Protein 2AZ0 (pdb70)

Structure (mmCIF, N/CA/C/O backbone):
data_2AZ0
#
_entry.id   2AZ0
#
_cell.length_a   50.261
_cell.length_b   86.232
_cell.length_c   94.338
_cell.angle_alpha   90.00
_cell.angle_beta   90.00
_cell.angle_gamma   90.00
#
_symmetry.space_group_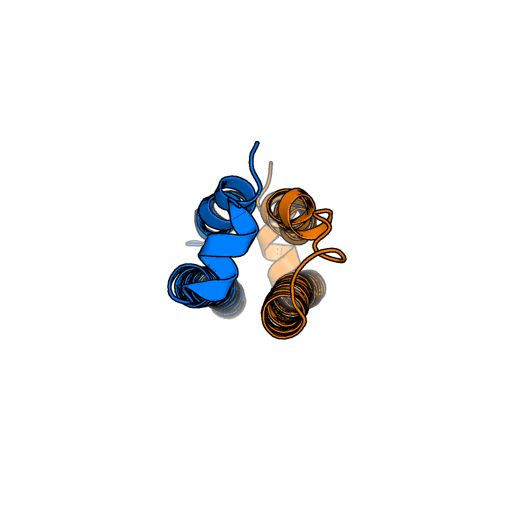name_H-M   'P 21 21 21'
#
loop_
_entity.id
_entity.type
_entity.pdbx_description
1 polymer "5'-R(*GP*CP*AP*(5BU)P*GP*GP*AP*CP*GP*CP*GP*(5BU)P*CP*CP*AP*(5BU)P*GP*C)-3'"
2 polymer 'B2 protein'
3 water water
#
loop_
_atom_site.group_PDB
_atom_site.id
_atom_site.type_symbol
_atom_site.label_atom_id
_atom_site.label_alt_id
_atom_site.label_comp_id
_atom_site.label_asym_id
_atom_site.label_entity_id
_atom_site.label_seq_id
_atom_site.pdbx_PDB_ins_code
_atom_site.Cartn_x
_atom_site.Cartn_y
_atom_site.Cartn_z
_atom_site.occupancy
_atom_site.B_iso_or_equiv
_atom_site.auth_seq_id
_atom_site.auth_comp_id
_atom_site.auth_asym_id
_atom_site.auth_atom_id
_atom_site.pdbx_PDB_model_num
ATOM 769 N N . PRO C 2 2 ? -3.190 35.276 11.490 1.00 51.61 2 PRO A N 1
ATOM 770 C CA 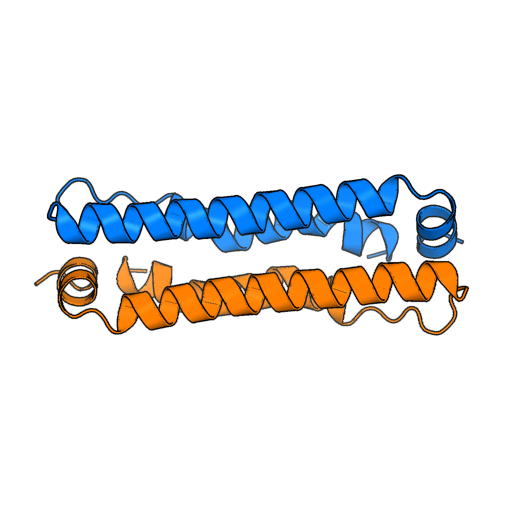. PRO C 2 2 ? -4.452 34.557 11.818 1.00 51.45 2 PRO A CA 1
ATOM 771 C C . PRO C 2 2 ? -4.239 33.407 12.808 1.00 50.66 2 PRO A C 1
ATOM 772 O O . PRO C 2 2 ? -3.206 32.729 12.774 1.00 52.15 2 PRO A O 1
ATOM 776 N N . SER C 2 3 ? -5.212 33.194 13.692 1.00 48.27 3 SER A N 1
ATOM 777 C CA . SER C 2 3 ? -5.113 32.128 14.682 1.00 46.14 3 SER A CA 1
ATOM 778 C C . SER C 2 3 ? -5.234 30.778 14.005 1.00 45.42 3 SER A C 1
ATOM 779 O O . SER C 2 3 ? -5.771 30.665 12.902 1.00 46.61 3 SER A O 1
ATOM 782 N N . LYS C 2 4 ? -4.747 29.747 14.678 1.00 43.54 4 LYS A N 1
ATOM 783 C CA . LYS C 2 4 ? -4.805 28.409 14.135 1.00 40.96 4 LYS A CA 1
ATOM 784 C C . LYS C 2 4 ? -6.239 27.960 13.890 1.00 39.88 4 LYS A C 1
ATOM 785 O O . LYS C 2 4 ? -6.519 27.335 12.873 1.00 41.91 4 LYS A O 1
ATOM 791 N N . LEU C 2 5 ? -7.155 28.283 14.798 1.00 37.79 5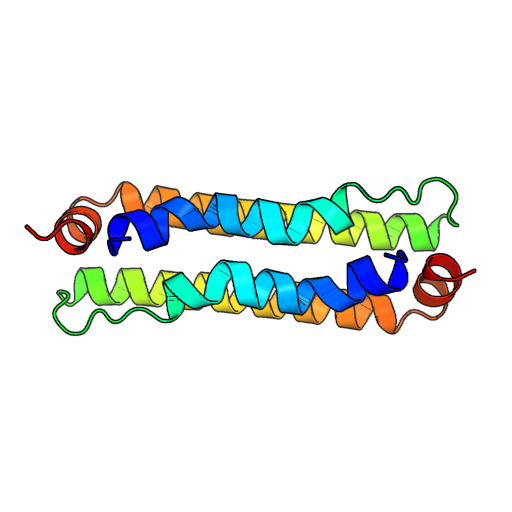 LEU A N 1
ATOM 792 C CA . LEU C 2 5 ? -8.545 27.875 14.619 1.00 35.45 5 LEU A CA 1
ATOM 793 C C . LEU C 2 5 ? -9.072 28.427 13.310 1.00 35.39 5 LEU A C 1
ATOM 794 O O . LEU C 2 5 ? -9.855 27.787 12.625 1.00 36.24 5 LEU A O 1
ATOM 799 N N . ALA C 2 6 ? -8.629 29.627 12.966 1.00 36.64 6 ALA A N 1
ATOM 800 C CA . ALA C 2 6 ? -9.050 30.285 11.737 1.00 36.69 6 ALA A CA 1
ATOM 801 C C . ALA C 2 6 ? -8.406 29.604 10.548 1.00 37.70 6 ALA A C 1
ATOM 802 O O . ALA C 2 6 ? -9.053 29.373 9.522 1.00 38.99 6 ALA A O 1
ATOM 804 N N . LEU C 2 7 ? -7.122 29.288 10.681 1.00 38.68 7 LEU A N 1
ATOM 805 C CA . LEU C 2 7 ? -6.401 28.620 9.602 1.00 40.07 7 LEU A CA 1
ATOM 806 C C . LEU C 2 7 ? -7.153 27.375 9.121 1.00 40.87 7 LEU A C 1
ATOM 807 O O . LEU C 2 7 ? -7.195 27.105 7.919 1.00 42.00 7 LEU A O 1
ATOM 812 N N . ILE C 2 8 ? -7.750 26.628 10.052 1.00 40.31 8 ILE A N 1
ATOM 813 C CA . ILE C 2 8 ? -8.498 25.431 9.683 1.00 41.15 8 ILE A CA 1
ATOM 814 C C . ILE C 2 8 ? -9.919 25.777 9.215 1.00 41.74 8 ILE A C 1
ATOM 815 O O . ILE C 2 8 ? -10.407 25.196 8.248 1.00 42.42 8 ILE A O 1
ATOM 820 N N . GLN C 2 9 ? -10.586 26.718 9.877 1.00 41.68 9 GLN A N 1
ATOM 821 C CA . GLN C 2 9 ? -11.945 27.070 9.461 1.00 42.52 9 GLN A CA 1
ATOM 822 C C . GLN C 2 9 ? -11.985 27.673 8.065 1.00 42.20 9 GLN A C 1
ATOM 823 O O . GLN C 2 9 ? -12.994 27.569 7.372 1.00 42.73 9 GLN A O 1
ATOM 829 N N . GLU C 2 10 ? -10.888 28.301 7.652 1.00 42.12 10 GLU A N 1
ATOM 830 C CA . GLU C 2 10 ? -10.826 28.917 6.332 1.00 42.50 10 GLU A CA 1
ATOM 831 C C . GLU C 2 10 ? -10.498 27.923 5.210 1.00 40.87 10 GLU A C 1
ATOM 832 O O . GLU C 2 10 ? -10.691 28.223 4.027 1.00 39.62 10 GLU A O 1
ATOM 838 N N . LEU C 2 11 ? -10.010 26.742 5.572 1.00 39.19 11 LEU A N 1
ATOM 839 C CA . LEU C 2 11 ? -9.656 25.756 4.564 1.00 37.89 11 LEU A CA 1
ATOM 840 C C . LEU C 2 11 ? -10.730 25.503 3.518 1.00 37.95 11 LEU A C 1
ATOM 841 O O . LEU C 2 11 ? -10.504 25.743 2.340 1.00 39.61 11 LEU A O 1
ATOM 846 N N . PRO C 2 12 ? -11.920 25.036 3.926 1.00 37.86 12 PRO A N 1
ATOM 847 C CA . PRO C 2 12 ? -12.981 24.774 2.953 1.00 37.19 12 PRO A CA 1
ATOM 848 C C . PRO C 2 12 ? -13.256 25.919 1.976 1.00 38.01 12 PRO A C 1
ATOM 849 O O . PRO C 2 12 ? -13.531 25.682 0.801 1.00 37.78 12 PRO A O 1
ATOM 853 N N . ASP C 2 13 ? -13.170 27.157 2.452 1.00 39.56 13 ASP A N 1
ATOM 854 C CA . ASP C 2 13 ? -13.400 28.314 1.588 1.00 40.37 13 ASP A CA 1
ATOM 855 C C . ASP C 2 13 ? -12.232 28.575 0.665 1.00 39.56 13 ASP A C 1
ATOM 856 O O . ASP C 2 13 ? -12.430 28.807 -0.522 1.00 40.19 13 ASP A O 1
ATOM 861 N N . ARG C 2 14 ? -11.014 28.560 1.201 1.00 37.62 14 ARG A N 1
ATOM 862 C CA . ARG C 2 14 ? -9.852 28.800 0.362 1.00 36.32 14 ARG A CA 1
ATOM 863 C C . ARG C 2 14 ? -9.847 27.796 -0.777 1.00 35.63 14 ARG A C 1
ATOM 864 O O . ARG C 2 14 ? -9.563 28.151 -1.918 1.00 37.01 14 ARG A O 1
ATOM 872 N N . ILE C 2 15 ? -10.187 26.547 -0.476 1.00 34.39 15 ILE A N 1
ATOM 873 C CA . ILE C 2 15 ? -10.244 25.514 -1.503 1.00 34.17 15 ILE A CA 1
ATOM 874 C C . ILE C 2 15 ? -11.360 25.838 -2.500 1.00 34.65 15 ILE A C 1
ATOM 875 O O . ILE C 2 15 ? -11.232 25.611 -3.696 1.00 33.31 15 ILE A O 1
ATOM 880 N N . GLN C 2 16 ? -12.460 26.368 -1.988 1.00 36.14 16 GLN A N 1
ATOM 881 C CA . GLN C 2 16 ? -13.579 26.779 -2.814 1.00 37.25 16 GLN A CA 1
ATOM 8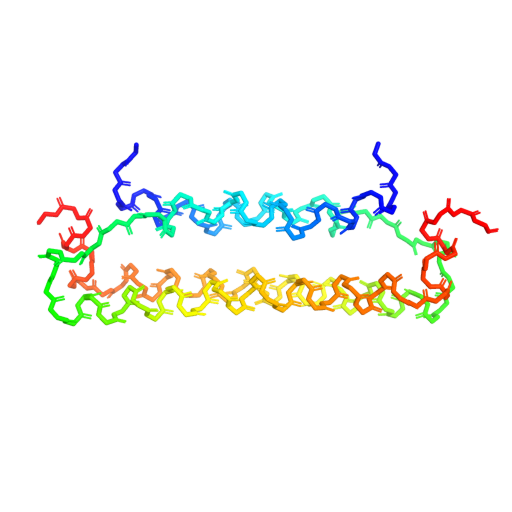82 C C . GLN C 2 16 ? -13.015 27.743 -3.862 1.00 37.91 16 GLN A C 1
ATOM 883 O O . GLN C 2 16 ? -13.345 27.676 -5.047 1.00 38.04 16 GLN A O 1
ATOM 889 N N . THR C 2 17 ? -12.146 28.638 -3.399 1.00 38.58 17 THR A N 1
ATOM 890 C CA . THR C 2 17 ? -11.519 29.653 -4.239 1.00 38.45 17 THR A CA 1
ATOM 891 C C . THR C 2 17 ? -10.520 29.108 -5.252 1.00 39.50 17 THR A C 1
ATOM 892 O O . THR C 2 17 ? -10.518 29.507 -6.413 1.00 40.36 17 THR A O 1
ATOM 896 N N . ALA C 2 18 ? -9.655 28.213 -4.806 1.00 39.30 18 ALA A N 1
ATOM 897 C CA . ALA C 2 18 ? -8.661 27.651 -5.693 1.00 40.03 18 ALA A CA 1
ATOM 898 C C . ALA C 2 18 ? -9.313 27.004 -6.905 1.00 41.21 18 ALA A C 1
ATOM 899 O O . ALA C 2 18 ? -8.781 27.053 -8.027 1.00 42.79 18 ALA A O 1
ATOM 901 N N . VAL C 2 19 ? -10.488 26.432 -6.675 1.00 40.68 19 VAL A N 1
ATOM 902 C CA . VAL C 2 19 ? -11.209 25.690 -7.697 1.00 41.03 19 VAL A CA 1
ATOM 903 C C . VAL C 2 19 ? -12.337 26.357 -8.486 1.00 42.41 19 VAL A C 1
ATOM 904 O O . VAL C 2 19 ? -12.608 25.974 -9.620 1.00 42.42 19 VAL A O 1
ATOM 908 N N . GLU C 2 20 ? -12.994 27.348 -7.903 1.00 45.10 20 GLU A N 1
ATOM 909 C CA . GLU C 2 20 ? -14.114 27.996 -8.571 1.00 47.41 20 GLU A CA 1
ATOM 910 C C . GLU C 2 20 ? -13.920 28.426 -10.022 1.00 47.58 20 GLU A C 1
ATOM 911 O O . GLU C 2 20 ? -14.862 28.357 -10.809 1.00 49.09 20 GLU A O 1
ATOM 917 N N . ALA C 2 21 ? -12.725 28.875 -10.389 1.00 47.30 21 ALA A N 1
ATOM 918 C CA . ALA C 2 21 ? -12.481 29.299 -11.771 1.00 46.23 21 ALA A CA 1
ATOM 919 C C . ALA C 2 21 ? -12.587 28.142 -12.775 1.00 46.54 21 ALA A C 1
ATOM 920 O O . ALA C 2 21 ? -13.306 28.236 -13.774 1.00 46.35 21 ALA A O 1
ATOM 922 N N . ALA C 2 22 ? -11.870 27.053 -12.502 1.00 46.28 22 ALA A N 1
ATOM 923 C CA . ALA C 2 22 ? -11.870 25.884 -13.372 1.00 44.94 22 ALA A CA 1
ATOM 924 C C . ALA C 2 22 ? -13.264 25.321 -13.575 1.00 45.33 22 ALA A C 1
ATOM 925 O O . ALA C 2 22 ? -13.711 25.164 -14.710 1.00 45.27 22 ALA A O 1
ATOM 927 N N . MET C 2 23 ? -13.961 25.009 -12.487 1.00 46.24 23 MET A N 1
ATOM 928 C CA . MET C 2 23 ? -15.296 24.448 -12.644 1.00 47.43 23 MET A CA 1
ATOM 929 C C . MET C 2 23 ? -16.398 25.481 -12.831 1.00 47.11 23 MET A C 1
ATOM 930 O O . MET C 2 23 ? -17.583 25.191 -12.679 1.00 47.26 23 MET A O 1
ATOM 935 N N . GLY C 2 24 ? -15.983 26.687 -13.195 1.00 47.00 24 GLY A N 1
ATOM 936 C CA . GLY C 2 24 ? -16.923 27.748 -13.457 1.00 47.03 24 GLY A CA 1
ATOM 937 C C . GLY C 2 24 ? -16.928 28.009 -14.954 1.00 48.25 24 GLY A C 1
ATOM 938 O O . GLY C 2 24 ? -17.818 28.695 -15.461 1.00 49.20 24 GLY A O 1
ATOM 939 N N . MET C 2 25 ? -15.939 27.460 -15.664 1.00 47.93 25 MET A N 1
ATOM 940 C CA . MET C 2 25 ? -15.836 27.646 -17.111 1.00 47.60 25 MET A CA 1
ATOM 941 C C . MET C 2 25 ? -16.746 26.705 -17.864 1.00 46.01 25 MET A C 1
ATOM 942 O O . MET C 2 25 ? -16.990 25.585 -17.422 1.00 45.71 25 MET A O 1
ATOM 947 N N . SER C 2 26 ? -17.217 27.163 -19.020 1.00 45.14 26 SER A N 1
ATOM 948 C CA . SER C 2 26 ? -18.114 26.378 -19.859 1.00 45.37 26 SER A CA 1
ATOM 949 C C . SER C 2 26 ? -17.431 25.700 -21.041 1.00 45.69 26 SER A C 1
ATOM 950 O O . SER C 2 26 ? -16.484 26.231 -21.625 1.00 45.45 26 SER A O 1
ATOM 953 N N . TYR C 2 27 ? -17.926 24.515 -21.380 1.00 45.01 27 TYR A N 1
ATOM 954 C CA . TYR C 2 27 ? -17.407 23.747 -22.498 1.00 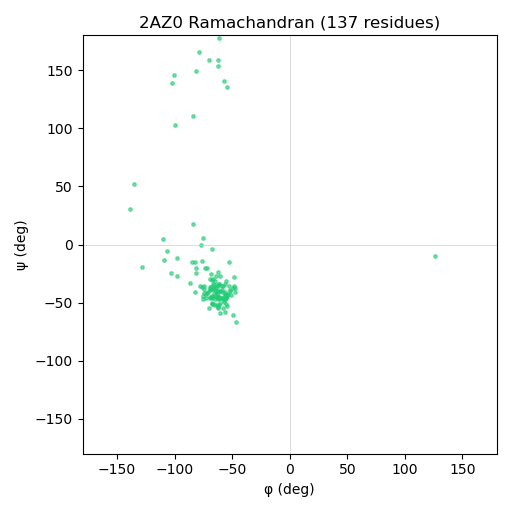44.89 27 TYR A CA 1
ATOM 955 C C . TYR C 2 27 ? -18.569 23.198 -23.323 1.00 45.43 27 TYR A C 1
ATOM 956 O O . TYR C 2 27 ? -18.646 22.007 -23.626 1.00 46.10 27 TYR A O 1
ATOM 965 N N . GLN C 2 28 ? -19.472 24.096 -23.697 1.00 45.53 28 GLN A N 1
ATOM 966 C CA . GLN C 2 28 ? -20.646 23.737 -24.480 1.00 46.96 28 GLN A CA 1
ATOM 967 C C . GLN C 2 28 ? -20.322 23.239 -25.898 1.00 47.53 28 GLN A C 1
ATOM 968 O O . GLN C 2 28 ? -20.993 22.356 -26.429 1.00 47.48 28 GLN A O 1
ATOM 974 N N . ASP C 2 29 ? -19.287 23.796 -26.508 1.00 48.44 29 ASP A N 1
ATOM 975 C CA . ASP C 2 29 ? -18.909 23.401 -27.854 1.00 49.54 29 ASP A CA 1
ATOM 976 C C . ASP C 2 29 ? -18.012 22.168 -27.897 1.00 49.56 29 ASP A C 1
ATOM 977 O O . ASP C 2 29 ? -17.845 21.553 -28.949 1.00 51.34 29 ASP A O 1
ATOM 982 N N . ALA C 2 30 ? -17.448 21.797 -26.755 1.00 48.31 30 ALA A N 1
ATOM 983 C CA . ALA C 2 30 ? -16.562 20.640 -26.683 1.00 47.18 30 ALA A CA 1
ATOM 984 C C . ALA C 2 30 ? -17.181 19.328 -27.165 1.00 46.43 30 ALA A C 1
ATOM 985 O O . ALA C 2 30 ? -18.347 19.049 -26.916 1.00 46.25 30 ALA A O 1
ATOM 987 N N . PRO C 2 31 ? -16.391 18.504 -27.873 1.00 46.11 31 PRO A N 1
ATOM 988 C CA . PRO C 2 31 ? -16.812 17.203 -28.405 1.00 45.26 31 PRO A CA 1
ATOM 989 C C . PRO C 2 31 ? -17.196 16.243 -27.273 1.00 45.06 31 PRO A C 1
ATOM 990 O O . PRO C 2 31 ? -16.702 16.353 -26.156 1.00 45.62 31 PRO A O 1
ATOM 994 N N . ASN C 2 32 ? -18.058 15.286 -27.575 1.00 45.17 32 ASN A N 1
ATOM 995 C CA . ASN C 2 32 ? -18.527 14.321 -26.588 1.00 45.46 32 ASN A CA 1
ATOM 996 C C . ASN C 2 32 ? -17.474 13.660 -25.715 1.00 44.48 32 ASN A C 1
ATOM 997 O O . ASN C 2 32 ? -17.691 13.463 -24.522 1.00 44.87 32 ASN A O 1
ATOM 1002 N N . ASN C 2 33 ? -16.341 13.303 -26.306 1.00 43.01 33 ASN A N 1
ATOM 1003 C CA . ASN C 2 33 ? -15.283 12.641 -25.561 1.00 40.44 33 ASN A CA 1
ATOM 1004 C C . ASN C 2 33 ? -14.530 13.601 -24.641 1.00 39.89 33 ASN A C 1
ATOM 1005 O O . ASN C 2 33 ? -14.128 13.232 -23.545 1.00 39.69 33 ASN A O 1
ATOM 1010 N N . VAL C 2 34 ? -14.340 14.837 -25.075 1.00 40.16 34 VAL A N 1
ATOM 1011 C CA . VAL C 2 34 ? -13.649 15.802 -24.235 1.00 40.25 34 VAL A CA 1
ATOM 1012 C C . VAL C 2 34 ? -14.636 16.370 -23.224 1.00 40.76 34 VAL A C 1
ATOM 1013 O O . VAL C 2 34 ? -14.251 16.839 -22.164 1.00 41.65 34 VAL A O 1
ATOM 1017 N N . ARG C 2 35 ? -15.918 16.329 -23.553 1.00 41.80 35 ARG A N 1
ATOM 1018 C CA . ARG C 2 35 ? -16.925 16.817 -22.629 1.00 41.50 35 ARG A CA 1
ATOM 1019 C C . ARG C 2 35 ? -16.961 15.843 -21.453 1.00 42.15 35 ARG A C 1
ATOM 1020 O O . ARG C 2 35 ? -17.096 16.246 -20.299 1.00 43.10 35 ARG A O 1
ATOM 1028 N N . ARG C 2 36 ? -16.840 14.554 -21.740 1.00 42.26 36 ARG A N 1
ATOM 1029 C CA . ARG C 2 36 ? -16.843 13.580 -20.667 1.00 41.66 36 ARG A CA 1
ATOM 1030 C C . ARG C 2 36 ? -15.605 13.756 -19.798 1.00 41.88 36 ARG A C 1
ATOM 1031 O O . ARG C 2 36 ? -15.703 13.715 -18.577 1.00 44.25 36 ARG A O 1
ATOM 1039 N N . ASP C 2 37 ? -14.441 13.977 -20.402 1.00 41.02 37 ASP A N 1
ATOM 1040 C CA . ASP C 2 37 ? -13.233 14.161 -19.596 1.00 39.92 37 ASP A CA 1
ATOM 1041 C C . ASP C 2 37 ? -13.331 15.401 -18.704 1.00 39.03 37 ASP A C 1
ATOM 1042 O O . ASP C 2 37 ? -13.002 15.346 -17.521 1.00 38.37 37 ASP A O 1
ATOM 1047 N N . LEU C 2 38 ? -13.799 16.516 -19.253 1.00 38.22 38 LEU A N 1
ATOM 1048 C CA . LEU C 2 38 ? -13.923 17.724 -18.455 1.00 37.51 38 LEU A CA 1
ATOM 1049 C C . LEU C 2 38 ? -14.952 17.523 -17.346 1.00 39.01 38 LEU A C 1
ATOM 1050 O O . LEU C 2 38 ? -14.824 18.108 -16.260 1.00 39.83 38 LEU A O 1
ATOM 1055 N N . ASP C 2 39 ? -15.971 16.699 -17.601 1.00 38.44 39 ASP A N 1
ATOM 1056 C CA . ASP C 2 39 ? -16.967 16.424 -16.564 1.00 38.04 39 ASP A CA 1
ATOM 1057 C C . ASP C 2 39 ? -16.309 15.618 -15.450 1.00 36.87 39 ASP A C 1
ATOM 1058 O O . ASP C 2 39 ? -16.613 15.810 -14.272 1.00 36.88 39 ASP A O 1
ATOM 1063 N N . ASN C 2 40 ? -15.402 14.720 -15.824 1.00 35.78 40 ASN A N 1
ATOM 1064 C CA . ASN C 2 40 ? -14.697 13.909 -14.841 1.00 35.06 40 ASN A CA 1
ATOM 1065 C C . ASN C 2 40 ? -13.848 14.837 -13.961 1.00 35.05 40 ASN A C 1
ATOM 1066 O O . ASN C 2 40 ? -13.729 14.619 -12.759 1.00 35.81 40 ASN A O 1
ATOM 1071 N N . LEU C 2 41 ? -13.272 15.880 -14.555 1.00 33.92 41 LEU A N 1
ATOM 1072 C CA . LEU C 2 41 ? -12.471 16.846 -13.800 1.00 32.27 41 LEU A CA 1
ATOM 1073 C C . LEU C 2 41 ? -13.381 17.528 -12.756 1.00 33.04 41 LEU A C 1
ATOM 1074 O O . LEU C 2 41 ? -13.023 17.649 -11.579 1.00 33.13 41 LEU A O 1
ATOM 1079 N N . HIS C 2 42 ? -14.563 17.966 -13.192 1.00 32.83 42 HIS A N 1
ATOM 1080 C CA . HIS C 2 42 ? -15.531 18.616 -12.301 1.00 32.63 42 HIS A CA 1
ATOM 1081 C C . HIS C 2 42 ? -15.811 17.678 -11.119 1.00 32.10 42 HIS A C 1
ATOM 1082 O O . HIS C 2 42 ? -15.823 18.112 -9.967 1.00 34.30 42 HIS A O 1
ATOM 1089 N N . ALA C 2 43 ? -15.996 16.388 -11.394 1.00 30.38 43 ALA A N 1
ATOM 1090 C CA . ALA C 2 43 ? -16.277 15.416 -10.337 1.00 28.20 43 ALA A CA 1
ATOM 1091 C C . ALA C 2 43 ? -15.094 15.253 -9.388 1.00 30.01 43 ALA A C 1
ATOM 1092 O O . ALA C 2 43 ? -15.257 15.075 -8.179 1.00 31.51 43 ALA A O 1
ATOM 1094 N N . CYS C 2 44 ? -13.897 15.307 -9.950 1.00 30.35 44 CYS A N 1
ATOM 1095 C CA . CYS C 2 44 ? -12.683 15.167 -9.176 1.00 30.39 44 CYS A CA 1
ATOM 1096 C C . CYS C 2 44 ? -12.507 16.364 -8.239 1.00 30.44 44 CYS A C 1
ATOM 1097 O O . CYS C 2 44 ? -12.167 16.202 -7.067 1.00 30.27 44 CYS A O 1
ATOM 1100 N N . LEU C 2 45 ? -12.738 17.569 -8.756 1.00 30.89 45 LEU A N 1
ATOM 1101 C CA . LEU C 2 45 ? -12.593 18.782 -7.950 1.00 28.71 45 LEU A CA 1
ATOM 1102 C C . LEU C 2 45 ? -13.674 18.797 -6.891 1.00 29.43 45 LEU A C 1
ATOM 1103 O O . LEU C 2 45 ? -13.416 19.054 -5.714 1.00 29.72 45 LEU A O 1
ATOM 1108 N N . ASN C 2 46 ? -14.895 18.505 -7.317 1.00 29.75 46 ASN A N 1
ATOM 1109 C CA . ASN C 2 46 ? -16.015 18.474 -6.403 1.00 31.20 46 ASN A CA 1
ATOM 1110 C C . ASN C 2 46 ? -15.738 17.526 -5.224 1.00 31.40 46 ASN A C 1
ATOM 1111 O O . ASN C 2 46 ? -15.994 17.862 -4.069 1.00 33.47 46 ASN A O 1
ATOM 1116 N N . LYS C 2 47 ? -15.195 16.350 -5.503 1.00 31.89 47 LYS A N 1
ATOM 1117 C CA . LYS C 2 47 ? -14.899 15.396 -4.440 1.00 32.08 47 LYS A CA 1
ATOM 1118 C C . LYS C 2 47 ? -13.764 15.815 -3.522 1.00 31.59 47 LYS A C 1
ATOM 1119 O O . LYS C 2 47 ? -13.729 15.419 -2.362 1.00 33.35 47 LYS A O 1
ATOM 1125 N N . ALA C 2 48 ? -12.812 16.578 -4.041 1.00 31.54 48 ALA A N 1
ATOM 1126 C CA . ALA C 2 48 ? -11.688 17.023 -3.230 1.00 31.89 48 ALA A CA 1
ATOM 1127 C C . ALA C 2 48 ? -12.219 18.111 -2.316 1.00 33.16 48 ALA A C 1
ATOM 1128 O O . ALA C 2 48 ? -11.844 18.209 -1.145 1.00 34.34 48 ALA A O 1
ATOM 1130 N N . LYS C 2 49 ? -13.112 18.922 -2.873 1.00 33.86 49 LYS A N 1
ATOM 1131 C CA . LYS C 2 49 ? -13.753 20.024 -2.163 1.00 32.61 49 LYS A CA 1
ATOM 1132 C C . LYS C 2 49 ? -14.585 19.459 -1.009 1.00 31.59 49 LYS A C 1
ATOM 1133 O O . LYS C 2 49 ? -14.436 19.879 0.135 1.00 31.78 49 LYS A O 1
ATOM 1139 N N . LEU C 2 50 ? -15.446 18.492 -1.308 1.00 30.21 50 LEU A N 1
ATOM 1140 C CA . LEU C 2 50 ? -16.272 17.865 -0.280 1.00 30.94 50 LEU A CA 1
ATOM 1141 C C . LEU C 2 50 ? -15.471 17.118 0.785 1.00 30.88 50 LEU A C 1
ATOM 1142 O O . LEU C 2 50 ? -15.867 17.082 1.951 1.00 32.26 50 LEU A O 1
ATOM 1147 N N . THR C 2 51 ? -14.365 16.498 0.391 1.00 29.46 51 THR A N 1
ATOM 1148 C CA . THR C 2 51 ? -13.542 15.752 1.342 1.00 29.63 51 THR A CA 1
ATOM 1149 C C . THR C 2 51 ? -12.879 16.670 2.345 1.00 29.93 51 THR A C 1
ATOM 1150 O O . THR C 2 51 ? -12.949 16.439 3.545 1.00 30.64 51 THR A O 1
ATOM 1154 N N . VAL C 2 52 ? -12.221 17.711 1.863 1.00 29.88 52 VAL A N 1
ATOM 1155 C CA . VAL C 2 52 ? -11.597 18.642 2.784 1.00 30.65 52 VAL A CA 1
ATOM 1156 C C . VAL C 2 52 ? -12.700 19.167 3.708 1.00 30.74 52 VAL A C 1
ATOM 1157 O O . VAL C 2 52 ? -12.569 19.153 4.931 1.00 31.62 52 VAL A O 1
ATOM 1161 N N . SER C 2 53 ? -13.802 19.602 3.109 1.00 31.94 53 SER A N 1
ATOM 1162 C CA . SER C 2 53 ? -14.933 20.135 3.860 1.00 31.65 53 SER A CA 1
ATOM 1163 C C . SER C 2 53 ? -15.383 19.202 4.988 1.00 32.38 53 SER A C 1
ATOM 1164 O O . SER C 2 53 ? -15.669 19.641 6.110 1.00 32.41 53 SER A O 1
ATOM 1167 N N . ARG C 2 54 ? -15.444 17.912 4.675 1.00 32.85 54 ARG A N 1
ATOM 1168 C CA . ARG C 2 54 ? -15.836 16.887 5.631 1.00 31.19 54 ARG A CA 1
ATOM 1169 C C . ARG C 2 54 ? -14.751 16.757 6.678 1.00 31.71 54 ARG A C 1
ATOM 1170 O O . ARG C 2 54 ? -15.033 16.710 7.868 1.00 34.48 54 ARG A O 1
ATOM 1178 N N . MET C 2 55 ? -13.501 16.707 6.236 1.00 32.55 55 MET A N 1
ATOM 1179 C CA . MET C 2 55 ? -12.378 16.571 7.155 1.00 33.41 55 MET A CA 1
ATOM 1180 C C . MET C 2 55 ? -12.392 17.672 8.209 1.00 33.62 55 MET A C 1
ATOM 1181 O O . MET C 2 55 ? -12.304 1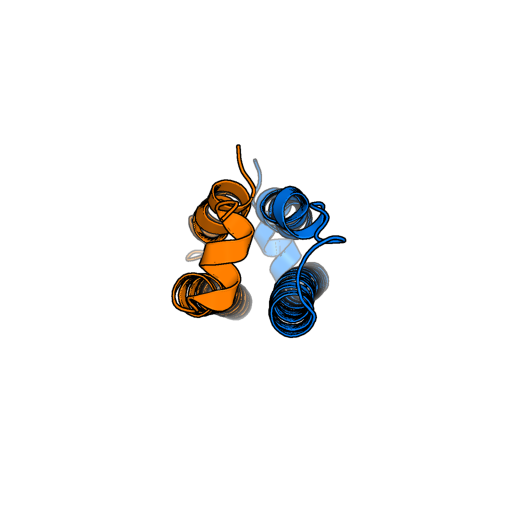7.401 9.405 1.00 35.56 55 MET A O 1
ATOM 1186 N N . VAL C 2 56 ? -12.504 18.921 7.773 1.00 32.72 56 VAL A N 1
ATOM 1187 C CA . VAL C 2 56 ? -12.517 20.026 8.716 1.00 30.39 56 VAL A CA 1
ATOM 1188 C C . VAL C 2 56 ? -13.705 19.937 9.670 1.00 30.95 56 VAL A C 1
ATOM 1189 O O . VAL C 2 56 ? -13.567 20.217 10.855 1.00 32.66 56 VAL A O 1
ATOM 1193 N N . THR C 2 57 ? -14.871 19.544 9.172 1.00 31.23 57 THR A N 1
ATOM 1194 C CA . THR C 2 57 ? -16.023 19.412 10.050 1.00 31.58 57 THR A CA 1
ATOM 1195 C C . THR C 2 57 ? -15.721 18.349 11.114 1.00 33.13 57 THR A C 1
ATOM 1196 O O . THR C 2 57 ? -16.171 18.470 12.253 1.00 32.03 57 THR A O 1
ATOM 1200 N N . SER C 2 58 ? -14.961 17.314 10.746 1.00 34.52 58 SER A N 1
ATOM 1201 C CA . SER C 2 58 ? -14.583 16.270 11.704 1.00 35.84 58 SER A CA 1
ATOM 1202 C C . SER C 2 58 ? -13.643 16.885 12.720 1.00 36.37 58 SER A C 1
ATOM 1203 O O . SER C 2 58 ? -13.773 16.654 13.917 1.00 39.38 58 SER A O 1
ATOM 1206 N N . LEU C 2 59 ? -12.678 17.658 12.244 1.00 34.19 59 LEU A N 1
ATOM 1207 C CA . LEU C 2 59 ? -11.752 18.276 13.162 1.00 34.54 59 LEU A CA 1
ATOM 1208 C C . LEU C 2 59 ? -12.439 19.225 14.128 1.00 35.39 59 LEU A C 1
ATOM 1209 O O . LEU C 2 59 ? -12.188 19.171 15.326 1.00 38.19 59 LEU A O 1
ATOM 1214 N N . LEU C 2 60 ? -13.317 20.090 13.647 1.00 34.87 60 LEU A N 1
ATOM 1215 C CA . LEU C 2 60 ? -13.944 21.017 14.579 1.00 36.24 60 LEU A CA 1
ATOM 1216 C C . LEU C 2 60 ? -15.031 20.422 15.490 1.00 37.22 60 LEU A C 1
ATOM 1217 O O . LEU C 2 60 ? -15.689 21.152 16.237 1.00 36.84 60 LEU A O 1
ATOM 1222 N N . GLU C 2 61 ? -15.225 19.106 15.436 1.00 37.55 61 GLU A N 1
ATOM 1223 C CA . GLU C 2 61 ? -16.223 18.472 16.294 1.00 38.33 61 GLU A CA 1
ATOM 1224 C C . GLU C 2 61 ? -15.511 17.632 17.345 1.00 38.72 61 GLU A C 1
ATOM 1225 O O . GLU C 2 61 ? -16.142 16.919 18.136 1.00 39.96 61 GLU A O 1
ATOM 1231 N N . LYS C 2 62 ? -14.185 17.711 17.347 1.00 36.55 62 LYS A N 1
ATOM 1232 C CA . LYS C 2 62 ? -13.404 16.987 18.324 1.00 34.87 62 LYS A CA 1
ATOM 1233 C C . LYS C 2 62 ? -13.065 18.018 19.380 1.00 36.13 62 LYS A C 1
ATOM 1234 O O . LYS C 2 62 ? -12.209 18.874 19.163 1.00 37.55 62 LYS A O 1
ATOM 1240 N N . PRO C 2 63 ? -13.762 17.985 20.525 1.00 37.26 63 PRO A N 1
ATOM 1241 C CA . PRO C 2 63 ? -13.478 18.956 21.585 1.00 38.82 63 PRO A CA 1
ATOM 1242 C C . PRO C 2 63 ? -11.991 19.085 21.903 1.00 39.79 63 PRO A C 1
ATOM 1243 O O . PRO C 2 63 ? -11.520 20.147 22.339 1.00 40.12 63 PRO A O 1
ATOM 1247 N N . SER C 2 64 ? -11.250 18.008 21.672 1.00 39.78 64 SER A N 1
ATOM 1248 C CA . SER C 2 64 ? -9.813 18.024 21.912 1.00 39.80 64 SER A CA 1
ATOM 1249 C C . SER C 2 64 ? -9.085 18.908 20.895 1.00 40.13 64 SER A C 1
ATOM 1250 O O . SER C 2 64 ? -8.337 19.820 21.267 1.00 41.94 64 SER A O 1
ATOM 1253 N N . VAL C 2 65 ? -9.296 18.642 19.612 1.00 38.51 65 VAL A N 1
ATOM 1254 C CA . VAL C 2 65 ? -8.640 19.427 18.588 1.00 37.65 65 VAL A CA 1
ATOM 1255 C C . VAL C 2 65 ? -8.994 20.894 18.777 1.00 38.81 65 VAL A C 1
ATOM 1256 O O . VAL C 2 65 ? -8.114 21.752 18.774 1.00 40.05 65 VAL A O 1
ATOM 1260 N N . VAL C 2 66 ? -10.278 21.182 18.960 1.00 38.94 66 VAL A N 1
ATOM 1261 C CA . VAL C 2 66 ? -10.731 22.563 19.140 1.00 39.16 66 VAL A CA 1
ATOM 1262 C C . VAL C 2 66 ? -10.047 23.279 20.309 1.00 39.37 66 VAL A C 1
ATOM 1263 O O . VAL C 2 66 ? -9.650 24.438 20.194 1.00 38.86 66 VAL A O 1
ATOM 1267 N N . ALA C 2 67 ? -9.921 22.585 21.434 1.00 39.55 67 ALA A N 1
ATOM 1268 C CA . ALA C 2 67 ? -9.287 23.155 22.611 1.00 40.21 67 ALA A CA 1
ATOM 1269 C C . ALA C 2 67 ? -7.843 23.533 22.302 1.00 40.67 67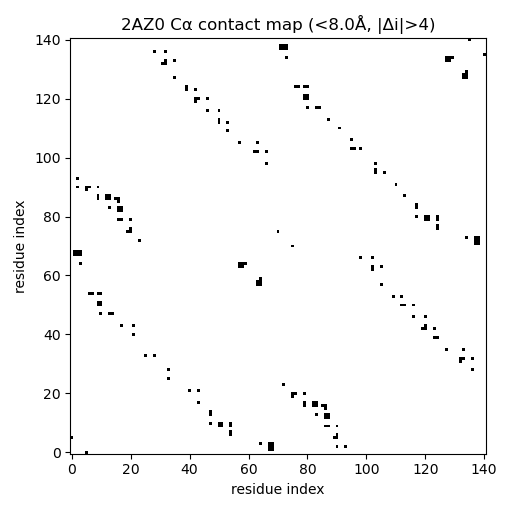 ALA A C 1
ATOM 1270 O O . ALA C 2 67 ? -7.393 24.619 22.655 1.00 39.93 67 ALA A O 1
ATOM 1272 N N . TYR C 2 68 ? -7.115 22.633 21.645 1.00 40.95 68 TYR A N 1
ATOM 1273 C CA . TYR C 2 68 ? -5.728 22.910 21.283 1.00 40.50 68 TYR A CA 1
ATOM 1274 C C . TYR C 2 68 ? -5.621 24.104 20.343 1.00 41.46 68 TYR A C 1
ATOM 1275 O O . TYR C 2 68 ? -4.854 25.027 20.587 1.00 41.63 68 TYR A O 1
ATOM 1284 N N . LEU C 2 69 ? -6.382 24.072 19.255 1.00 42.82 69 LEU A N 1
ATOM 1285 C CA . LEU C 2 69 ? -6.354 25.145 18.273 1.00 44.16 69 LEU A CA 1
ATOM 1286 C C . LEU C 2 69 ? -6.583 26.532 18.867 1.00 47.20 69 LEU A C 1
ATOM 1287 O O . LEU C 2 69 ? -6.304 27.542 18.210 1.00 48.00 69 LEU A O 1
ATOM 1292 N N . GLU C 2 70 ? -7.077 26.596 20.104 1.00 50.46 70 GLU A N 1
ATOM 1293 C CA . GLU C 2 70 ? -7.300 27.895 20.748 1.00 52.96 70 GLU A CA 1
ATOM 1294 C C . GLU C 2 70 ? -6.684 28.085 22.151 1.00 53.87 70 GLU A C 1
ATOM 1295 O O . GLU C 2 70 ? -6.494 29.215 22.591 1.00 54.22 70 GLU A O 1
ATOM 1301 N N . GLY C 2 71 ? -6.355 26.988 22.838 1.00 55.85 71 GLY A N 1
ATOM 1302 C CA . GLY C 2 71 ? -5.785 27.076 24.181 1.00 55.58 71 GLY A CA 1
ATOM 1303 C C . GLY C 2 71 ? -6.374 26.062 25.167 1.00 56.15 71 GLY A C 1
ATOM 1304 O O . GLY C 2 71 ? -7.563 26.200 25.553 1.00 54.93 71 GLY A O 1
ATOM 1305 N N . PRO D 2 2 ? -6.767 34.964 -19.351 1.00 66.17 2 PRO B N 1
ATOM 1306 C CA . PRO D 2 2 ? -6.498 33.586 -18.868 1.00 65.74 2 PRO B CA 1
ATOM 1307 C C . PRO D 2 2 ? -7.360 32.579 -19.637 1.00 65.53 2 PRO B C 1
ATOM 1308 O O . PRO D 2 2 ? -8.528 32.360 -19.296 1.00 65.55 2 PRO B O 1
ATOM 1312 N N . SER D 2 3 ? -6.783 31.971 -20.674 1.00 63.91 3 SER B N 1
ATOM 1313 C CA . SER D 2 3 ? -7.510 31.002 -21.494 1.00 61.82 3 SER B CA 1
ATOM 1314 C C . SER D 2 3 ? -7.978 29.789 -20.696 1.00 59.70 3 SER B C 1
ATOM 1315 O O . SER D 2 3 ? -7.712 29.665 -19.499 1.00 59.47 3 SER B O 1
ATOM 1318 N N . LYS D 2 4 ? -8.682 28.891 -21.372 1.00 57.25 4 LYS B N 1
ATOM 1319 C CA . LYS D 2 4 ? -9.175 27.700 -20.716 1.00 54.51 4 LYS B CA 1
ATOM 1320 C C . LYS D 2 4 ? -8.010 26.807 -20.347 1.00 53.11 4 LYS B C 1
ATOM 1321 O O . LYS D 2 4 ? -8.013 26.197 -19.284 1.00 54.40 4 LYS B O 1
ATOM 1327 N N . LEU D 2 5 ? -7.004 26.735 -21.211 1.00 51.20 5 LEU B N 1
ATOM 1328 C CA . LEU D 2 5 ? -5.851 25.899 -20.918 1.00 49.32 5 LEU B CA 1
ATOM 1329 C C . LEU D 2 5 ? -5.131 26.399 -19.668 1.00 48.58 5 LEU B C 1
ATOM 1330 O O . LEU D 2 5 ? -4.765 25.611 -18.798 1.00 48.81 5 LEU B O 1
ATOM 1335 N N . ALA D 2 6 ? -4.930 27.710 -19.578 1.00 46.63 6 ALA B N 1
ATOM 1336 C CA . ALA D 2 6 ? -4.266 28.289 -18.422 1.00 44.82 6 ALA B CA 1
ATOM 1337 C C . ALA D 2 6 ? -5.121 28.021 -17.193 1.00 45.00 6 ALA B C 1
ATOM 1338 O O . ALA D 2 6 ? -4.618 27.695 -16.116 1.00 45.11 6 ALA B O 1
ATOM 1340 N N . LEU D 2 7 ? -6.428 28.163 -17.370 1.00 44.58 7 LEU B N 1
ATOM 1341 C CA . LEU D 2 7 ? -7.391 27.940 -16.302 1.00 44.00 7 LEU B CA 1
ATOM 1342 C C . LEU D 2 7 ? -7.185 26.584 -15.621 1.00 44.22 7 LEU B C 1
ATOM 1343 O O . LEU D 2 7 ? -7.298 26.471 -14.402 1.00 46.62 7 LEU B O 1
ATOM 1348 N N . ILE D 2 8 ? -6.878 25.558 -16.407 1.00 42.49 8 ILE B N 1
ATOM 1349 C CA . ILE D 2 8 ? -6.663 24.227 -15.866 1.00 40.77 8 ILE B CA 1
ATOM 1350 C C . ILE D 2 8 ? -5.230 24.001 -15.409 1.00 42.16 8 ILE B C 1
ATOM 1351 O O . ILE D 2 8 ? -4.992 23.283 -14.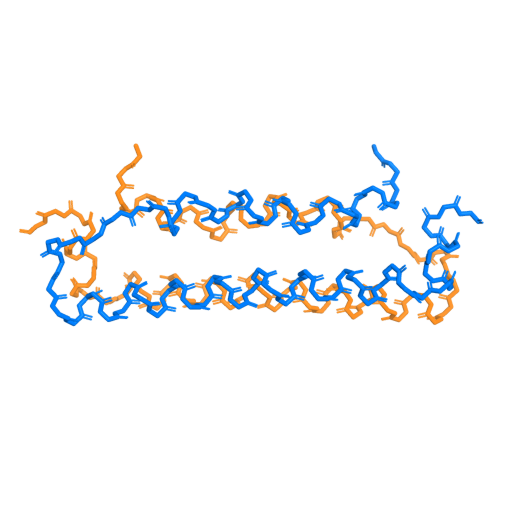443 1.00 43.54 8 ILE B O 1
ATOM 1356 N N . GLN D 2 9 ? -4.272 24.618 -16.088 1.00 42.88 9 GLN B N 1
ATOM 1357 C CA . GLN D 2 9 ? -2.873 24.450 -15.711 1.00 42.79 9 GLN B CA 1
ATOM 1358 C C . GLN D 2 9 ? -2.558 25.058 -14.354 1.00 41.98 9 GLN B C 1
ATOM 1359 O O . GLN D 2 9 ? -1.678 24.583 -13.646 1.00 42.10 9 GLN B O 1
ATOM 1365 N N . GLU D 2 10 ? -3.288 26.098 -13.985 1.00 42.08 10 GLU B N 1
ATOM 1366 C CA . GLU D 2 10 ? -3.061 26.756 -12.708 1.00 42.63 10 GLU B CA 1
ATOM 1367 C C . GLU D 2 10 ? -3.618 25.998 -11.498 1.00 42.08 10 GLU B C 1
ATOM 1368 O O . GLU D 2 10 ? -3.262 26.303 -10.360 1.00 42.26 10 GLU B O 1
ATOM 1374 N N . LEU D 2 11 ? -4.477 25.008 -11.729 1.00 41.50 11 LEU B N 1
ATOM 1375 C CA . LEU D 2 11 ? -5.082 24.271 -10.620 1.00 39.73 11 LEU B CA 1
ATOM 1376 C C . LEU D 2 11 ? -4.140 23.816 -9.513 1.00 39.20 11 LEU B C 1
ATOM 1377 O O . LEU D 2 11 ? -4.239 24.303 -8.386 1.00 40.91 11 LEU B O 1
ATOM 1382 N N . PRO D 2 12 ? -3.217 22.885 -9.801 1.00 37.84 12 PRO B N 1
ATOM 1383 C CA . PRO D 2 12 ? -2.322 22.464 -8.716 1.00 38.53 12 PRO B CA 1
ATOM 1384 C C . PRO D 2 12 ? -1.697 23.623 -7.917 1.00 39.37 12 PRO B C 1
ATOM 1385 O O . PRO D 2 12 ? -1.544 23.535 -6.692 1.00 39.47 12 PRO B O 1
ATOM 1389 N N . ASP D 2 13 ? -1.356 24.713 -8.597 1.00 40.10 13 ASP B N 1
ATOM 1390 C CA . ASP D 2 13 ? -0.779 25.856 -7.909 1.00 40.97 13 ASP B CA 1
ATOM 1391 C C . ASP D 2 13 ? -1.830 26.600 -7.093 1.00 38.93 13 ASP B C 1
ATOM 1392 O O . ASP D 2 13 ? -1.588 26.950 -5.946 1.00 37.54 13 ASP B O 1
ATOM 1397 N N . ARG D 2 14 ? -2.997 26.857 -7.672 1.00 38.02 14 ARG B N 1
ATOM 1398 C CA . ARG D 2 14 ? -4.030 27.558 -6.920 1.00 36.53 14 ARG B CA 1
ATOM 1399 C C . ARG D 2 14 ? -4.413 26.749 -5.697 1.00 35.50 14 ARG B C 1
ATOM 1400 O O . ARG D 2 14 ? -4.841 27.318 -4.694 1.00 35.40 14 ARG B O 1
ATOM 1408 N N . ILE D 2 15 ? -4.247 25.427 -5.776 1.00 34.12 15 ILE B N 1
ATOM 1409 C CA . ILE D 2 15 ? -4.558 24.544 -4.651 1.00 33.83 15 ILE B CA 1
ATOM 1410 C C . ILE D 2 15 ? -3.487 24.614 -3.564 1.00 34.72 15 ILE B C 1
ATOM 1411 O O . ILE D 2 15 ? -3.807 24.686 -2.380 1.00 34.76 15 ILE B O 1
ATOM 1416 N N . GLN D 2 16 ? -2.219 24.601 -3.968 1.00 36.07 16 GLN B N 1
ATOM 1417 C CA . GLN D 2 16 ? -1.116 24.699 -3.025 1.00 36.42 16 GLN B CA 1
ATOM 1418 C C . GLN D 2 16 ? -1.345 25.961 -2.207 1.00 37.13 16 GLN B C 1
ATOM 1419 O O . GLN D 2 16 ? -1.234 25.940 -0.987 1.00 40.08 16 GLN B O 1
ATOM 1425 N N . THR D 2 17 ? -1.677 27.060 -2.882 1.00 37.01 17 THR B N 1
ATOM 1426 C CA . THR D 2 17 ? -1.903 28.350 -2.218 1.00 37.63 17 THR B CA 1
ATOM 1427 C C . THR D 2 17 ? -2.929 28.307 -1.092 1.00 39.34 17 THR B C 1
ATOM 1428 O O . THR D 2 17 ? -2.665 28.745 0.027 1.00 39.55 17 THR B O 1
ATOM 1432 N N . ALA D 2 18 ? -4.110 27.788 -1.404 1.00 40.81 18 ALA B N 1
ATOM 1433 C CA . ALA D 2 18 ? -5.202 27.701 -0.440 1.00 41.19 18 ALA B CA 1
ATOM 1434 C C . ALA D 2 18 ? -4.864 26.827 0.755 1.00 41.57 18 ALA B C 1
ATOM 1435 O O . ALA D 2 18 ? -5.436 26.985 1.842 1.00 41.66 18 ALA B O 1
ATOM 1437 N N . VAL D 2 19 ? -3.917 25.920 0.547 1.00 42.21 19 VAL B N 1
ATOM 1438 C CA . VAL D 2 19 ? -3.510 24.957 1.559 1.00 42.13 19 VAL B CA 1
ATOM 1439 C C . VAL D 2 19 ? -2.203 25.179 2.324 1.00 42.92 19 VAL B C 1
ATOM 1440 O O . VAL D 2 19 ? -2.065 24.689 3.441 1.00 43.34 19 VAL B O 1
ATOM 1444 N N . GLU D 2 20 ? -1.251 25.916 1.764 1.00 44.03 20 GLU B N 1
ATOM 1445 C CA . GLU D 2 20 ? 0.013 26.074 2.469 1.00 45.44 20 GLU B CA 1
ATOM 1446 C C . GLU D 2 20 ? -0.049 26.697 3.851 1.00 43.32 20 GLU B C 1
ATOM 1447 O O . GLU D 2 20 ? 0.700 26.300 4.734 1.00 43.50 20 GLU B O 1
ATOM 1453 N N . ALA D 2 21 ? -0.933 27.655 4.067 1.00 42.74 21 ALA B N 1
ATOM 1454 C CA . ALA D 2 21 ? -1.014 28.259 5.396 1.00 41.99 21 ALA B CA 1
ATOM 1455 C C . ALA D 2 21 ? -1.263 27.205 6.471 1.00 41.45 21 ALA B C 1
ATOM 1456 O O . ALA D 2 21 ? -0.487 27.069 7.412 1.00 41.40 21 ALA B O 1
ATOM 1458 N N . ALA D 2 22 ? -2.354 26.462 6.328 1.00 41.91 22 ALA B N 1
ATOM 1459 C CA . ALA D 2 22 ? -2.706 25.424 7.291 1.00 41.82 22 ALA B CA 1
ATOM 1460 C C . ALA D 2 22 ? -1.606 24.382 7.418 1.00 42.21 22 ALA B C 1
ATOM 1461 O O . ALA D 2 22 ? -1.282 23.928 8.518 1.00 43.97 22 ALA B O 1
ATOM 1463 N N . MET D 2 23 ? -1.014 24.008 6.296 1.00 41.84 23 MET B N 1
ATOM 1464 C CA . MET D 2 23 ? 0.023 22.998 6.329 1.00 42.44 23 MET B CA 1
ATOM 1465 C C . MET D 2 23 ? 1.365 23.433 6.883 1.00 42.54 23 MET B C 1
ATOM 1466 O O . MET D 2 23 ? 2.175 22.598 7.280 1.00 43.59 23 MET B O 1
ATOM 1471 N N . GLY D 2 24 ? 1.615 24.733 6.908 1.00 42.57 24 GLY B N 1
ATOM 1472 C CA . GLY D 2 24 ? 2.875 25.203 7.448 1.00 42.77 24 GLY B CA 1
ATOM 1473 C C . GLY D 2 24 ? 2.749 25.249 8.954 1.00 43.12 24 GLY B C 1
ATOM 1474 O O . GLY D 2 24 ? 3.740 25.239 9.684 1.00 43.52 24 GLY B O 1
ATOM 1475 N N . MET D 2 25 ? 1.501 25.293 9.411 1.00 43.98 25 MET B N 1
ATOM 1476 C CA . MET D 2 25 ? 1.175 25.347 10.833 1.00 42.86 25 MET B CA 1
ATOM 1477 C C . MET D 2 25 ? 1.821 24.215 11.604 1.00 42.28 25 MET B C 1
ATOM 1478 O O . MET D 2 25 ? 1.797 23.063 11.172 1.00 41.14 25 MET B O 1
ATOM 1483 N N . SER D 2 26 ? 2.392 24.554 12.755 1.00 41.97 26 SER B N 1
ATOM 1484 C CA . SER D 2 26 ? 3.030 23.561 13.601 1.00 42.98 26 SER B CA 1
ATOM 1485 C C . SER D 2 26 ? 2.119 23.211 14.773 1.00 42.77 26 SER B C 1
ATOM 1486 O O . SER D 2 26 ? 1.479 24.081 15.367 1.00 43.33 26 SER B O 1
ATOM 1489 N N . TYR D 2 27 ? 2.065 21.929 15.102 1.00 41.34 27 TYR B N 1
ATOM 1490 C CA . TYR D 2 27 ? 1.239 21.470 16.204 1.00 40.18 27 TYR B CA 1
ATOM 1491 C C . TYR D 2 27 ? 2.021 20.419 16.984 1.00 39.98 27 TYR B C 1
ATOM 1492 O O . TYR D 2 27 ? 1.445 19.512 17.588 1.00 40.34 27 TYR B O 1
ATOM 1501 N N . GLN D 2 28 ? 3.342 20.566 16.978 1.00 39.21 28 GLN B N 1
ATOM 1502 C CA . GLN D 2 28 ? 4.205 19.623 17.654 1.00 39.44 28 GLN B CA 1
ATOM 1503 C C . GLN D 2 28 ? 4.233 19.801 19.160 1.00 40.51 28 GLN B C 1
ATOM 1504 O O . GLN D 2 28 ? 4.903 19.057 19.870 1.00 42.07 28 GLN B O 1
ATOM 1510 N N . ASP D 2 29 ? 3.484 20.776 19.653 1.00 40.74 29 ASP B N 1
ATOM 1511 C CA . ASP D 2 29 ? 3.426 21.017 21.081 1.00 41.05 29 ASP B CA 1
ATOM 1512 C C . ASP D 2 29 ? 2.087 20.532 21.600 1.00 40.03 29 ASP B C 1
ATOM 1513 O O . ASP D 2 29 ? 1.844 20.527 22.801 1.00 43.19 29 ASP B O 1
ATOM 1518 N N . ALA D 2 30 ? 1.221 20.106 20.691 1.00 37.76 30 ALA B N 1
ATOM 1519 C CA . ALA D 2 30 ? -0.104 19.617 21.064 1.00 36.64 30 ALA B CA 1
ATOM 1520 C C . ALA D 2 30 ? -0.080 18.184 21.596 1.00 35.01 30 ALA B C 1
ATOM 1521 O O . ALA D 2 30 ? 0.910 17.475 21.446 1.00 36.39 30 ALA B O 1
ATOM 1523 N N . PRO D 2 31 ? -1.178 17.743 22.233 1.00 33.79 31 PRO B N 1
ATOM 1524 C CA . PRO D 2 31 ? -1.284 16.389 22.778 1.00 34.02 31 PRO B CA 1
ATOM 1525 C C . PRO D 2 31 ? -1.178 15.323 21.682 1.00 35.40 31 PRO B C 1
ATOM 1526 O O . PRO D 2 31 ? -1.428 15.592 20.507 1.00 35.69 31 PRO B O 1
ATOM 1530 N N . ASN D 2 32 ? -0.829 14.103 22.065 1.00 37.33 32 ASN B N 1
ATOM 1531 C CA . ASN D 2 32 ? -0.683 13.040 21.083 1.00 38.63 32 ASN B CA 1
ATOM 1532 C C . ASN D 2 32 ? -1.916 12.776 20.216 1.00 37.70 32 ASN B C 1
ATOM 1533 O O . ASN D 2 32 ? -1.786 12.590 19.015 1.00 38.97 32 ASN B O 1
ATOM 1538 N N . ASN D 2 33 ? -3.110 12.764 20.791 1.00 37.87 33 ASN B N 1
ATOM 1539 C CA . ASN D 2 33 ? -4.284 12.490 19.975 1.00 37.87 33 ASN B CA 1
ATOM 1540 C C . ASN D 2 33 ? -4.573 13.625 19.012 1.00 37.98 33 ASN B C 1
ATOM 1541 O O . ASN D 2 33 ? -4.987 13.383 17.876 1.00 38.85 33 ASN B O 1
ATOM 1546 N N . VAL D 2 34 ? -4.341 14.859 19.445 1.00 37.23 34 VAL B N 1
ATOM 1547 C CA . VAL D 2 34 ? -4.553 16.005 18.569 1.00 37.00 34 VAL B CA 1
ATOM 1548 C C . VAL D 2 34 ? -3.489 15.974 17.473 1.00 38.59 34 VAL B C 1
ATOM 1549 O O . VAL D 2 34 ? -3.770 16.294 16.320 1.00 39.79 34 VAL B O 1
ATOM 1553 N N . ARG D 2 35 ? -2.264 15.595 17.835 1.00 38.78 35 ARG B N 1
ATOM 1554 C CA . ARG D 2 35 ? -1.184 15.509 16.863 1.00 38.41 35 ARG B CA 1
ATOM 1555 C C . ARG D 2 35 ? -1.520 14.483 15.794 1.00 38.00 35 ARG B C 1
ATOM 1556 O O . ARG D 2 35 ? -1.158 14.638 14.631 1.00 39.16 35 ARG B O 1
ATOM 1564 N N . ARG D 2 36 ? -2.215 13.429 16.186 1.00 37.29 36 ARG B N 1
ATOM 1565 C CA . ARG D 2 36 ? -2.588 12.400 15.235 1.00 38.45 36 ARG B CA 1
ATOM 1566 C C . ARG D 2 36 ? -3.654 12.866 14.267 1.00 38.00 36 ARG B C 1
ATOM 1567 O O . ARG D 2 36 ? -3.590 12.576 13.077 1.00 38.32 36 ARG B O 1
ATOM 1575 N N . ASP D 2 37 ? -4.640 13.595 14.768 1.00 37.79 37 ASP B N 1
ATOM 1576 C CA . ASP D 2 37 ? -5.690 14.088 13.890 1.00 36.85 37 ASP B CA 1
ATOM 1577 C C . ASP D 2 37 ? -5.128 15.106 12.906 1.00 34.61 37 ASP B C 1
ATOM 1578 O O . ASP D 2 37 ? -5.496 15.100 11.737 1.00 36.12 37 ASP B O 1
ATOM 1583 N N . LEU D 2 38 ? -4.221 15.967 13.359 1.00 32.06 38 LEU B N 1
ATOM 1584 C CA . LEU D 2 38 ? -3.642 16.950 12.455 1.00 29.81 38 LEU B CA 1
ATOM 1585 C C . LEU D 2 38 ? -2.674 16.288 11.462 1.00 30.23 38 LEU B C 1
ATOM 1586 O O . LEU D 2 38 ? -2.390 16.842 10.402 1.00 30.67 38 LEU B O 1
ATOM 1591 N N . ASP D 2 39 ? -2.171 15.098 11.779 1.00 30.03 39 ASP B N 1
ATOM 1592 C CA . ASP D 2 39 ? -1.325 14.409 10.812 1.00 29.48 39 ASP B CA 1
ATOM 1593 C C . ASP D 2 39 ? -2.274 13.853 9.788 1.00 28.81 39 ASP B C 1
ATOM 1594 O O . ASP D 2 39 ? -1.964 13.812 8.598 1.00 29.54 39 ASP B O 1
ATOM 1599 N N . ASN D 2 40 ? -3.438 13.411 10.250 1.00 27.31 40 ASN B N 1
ATOM 1600 C CA . ASN D 2 40 ? -4.396 12.859 9.326 1.00 27.35 40 ASN B CA 1
ATOM 1601 C C . ASN D 2 40 ? -4.898 13.975 8.431 1.00 27.85 40 ASN B C 1
ATOM 1602 O O . ASN D 2 40 ? -5.244 13.737 7.266 1.00 28.12 40 ASN B O 1
ATOM 1607 N N . LEU D 2 41 ? -4.926 15.196 8.968 1.00 27.62 41 LEU B N 1
ATOM 1608 C CA . LEU D 2 41 ? -5.343 16.363 8.188 1.00 27.80 41 LEU B CA 1
ATOM 1609 C C . LEU D 2 41 ? -4.319 16.484 7.056 1.00 30.03 41 LEU B C 1
ATOM 1610 O O . LEU D 2 41 ? -4.676 16.505 5.880 1.00 31.34 41 LEU B O 1
ATOM 1615 N N . HIS D 2 42 ? -3.039 16.550 7.424 1.00 30.67 42 HIS B N 1
ATOM 1616 C CA . HIS D 2 42 ? -1.959 16.640 6.448 1.00 30.09 42 HIS B CA 1
ATOM 1617 C C . HIS D 2 42 ? -2.010 15.536 5.423 1.00 29.84 42 HIS B C 1
ATOM 1618 O O . HIS D 2 42 ? -1.783 15.774 4.243 1.00 31.28 42 HIS B O 1
ATOM 1625 N N . ALA D 2 43 ? -2.276 14.318 5.873 1.00 29.98 43 ALA B N 1
ATOM 1626 C CA . ALA D 2 43 ? -2.340 13.186 4.964 1.00 28.76 43 ALA B CA 1
ATOM 1627 C C . ALA D 2 43 ? -3.463 13.435 3.981 1.00 29.70 43 ALA B C 1
ATOM 1628 O O . ALA D 2 43 ? -3.316 13.245 2.774 1.00 31.52 43 ALA B O 1
ATOM 1630 N N . CYS D 2 44 ? -4.584 13.892 4.514 1.00 29.21 44 CYS B N 1
ATOM 1631 C CA . CYS D 2 44 ? -5.758 14.165 3.711 1.00 29.99 44 CYS B CA 1
ATOM 1632 C C . CYS D 2 44 ? -5.521 15.233 2.646 1.00 30.65 44 CYS B C 1
ATOM 1633 O O . CYS D 2 44 ? -5.838 15.030 1.471 1.00 32.05 44 CYS B O 1
ATOM 1636 N N . LEU D 2 45 ? -4.966 16.374 3.052 1.00 31.41 45 LEU B N 1
ATOM 1637 C CA . LEU D 2 45 ? -4.695 17.463 2.118 1.00 30.14 45 LEU B CA 1
ATOM 1638 C C . LEU D 2 45 ? -3.631 17.103 1.092 1.00 30.99 45 LEU B C 1
ATOM 1639 O O . LEU D 2 45 ? -3.716 17.550 -0.047 1.00 31.91 45 LEU B O 1
ATOM 1644 N N . ASN D 2 46 ? -2.633 16.304 1.469 1.00 29.98 46 ASN B N 1
ATOM 1645 C CA . ASN D 2 46 ? -1.614 15.922 0.494 1.00 31.48 46 ASN B CA 1
ATOM 1646 C C . ASN D 2 46 ? -2.198 15.009 -0.566 1.00 33.18 46 ASN B C 1
ATOM 1647 O O . ASN D 2 46 ? -1.691 14.940 -1.696 1.00 33.47 46 ASN B O 1
ATOM 1652 N N . LYS D 2 47 ? -3.265 14.298 -0.207 1.00 34.36 47 LYS B N 1
ATOM 1653 C CA . LYS D 2 47 ? -3.903 13.412 -1.166 1.00 33.90 47 LYS B CA 1
ATOM 1654 C C . LYS D 2 47 ? -4.764 14.217 -2.116 1.00 33.93 47 LYS B C 1
ATOM 1655 O O . LYS D 2 47 ? -4.854 13.889 -3.297 1.00 35.78 47 LYS B O 1
ATOM 1661 N N . ALA D 2 48 ? -5.400 15.269 -1.607 1.00 33.34 48 ALA B N 1
ATOM 1662 C CA . ALA D 2 48 ? -6.235 16.109 -2.458 1.00 33.56 48 ALA B CA 1
ATOM 1663 C C . ALA D 2 48 ? -5.351 16.792 -3.493 1.00 34.24 48 ALA B C 1
ATOM 1664 O O . ALA D 2 48 ? -5.674 16.799 -4.676 1.00 36.43 48 ALA B O 1
ATOM 1666 N N . LYS D 2 49 ? -4.235 17.363 -3.053 1.00 34.98 49 LYS B N 1
ATOM 1667 C CA . LYS D 2 49 ? -3.316 18.021 -3.975 1.00 36.00 49 LYS B CA 1
ATOM 1668 C C . LYS D 2 49 ? -2.817 17.023 -5.008 1.00 36.22 49 LYS B C 1
ATOM 1669 O O . LYS D 2 49 ? -2.767 17.337 -6.202 1.00 38.40 49 LYS B O 1
ATOM 1675 N N . LEU D 2 50 ? -2.424 15.833 -4.551 1.00 34.33 50 LEU B N 1
ATOM 1676 C CA . LEU D 2 50 ? -1.928 14.809 -5.460 1.00 33.25 50 LEU B CA 1
ATOM 1677 C C . LEU D 2 50 ? -2.974 14.321 -6.442 1.00 32.57 50 LEU B C 1
ATOM 1678 O O . LEU D 2 50 ? -2.648 14.083 -7.599 1.00 32.72 50 LEU B O 1
ATOM 1683 N N . THR D 2 51 ? -4.218 14.157 -5.991 1.00 31.40 51 THR B N 1
ATOM 1684 C CA . THR D 2 51 ? -5.297 13.719 -6.883 1.00 31.83 51 THR B CA 1
ATOM 1685 C C . THR D 2 51 ? -5.504 14.735 -7.979 1.00 31.38 51 THR B C 1
ATOM 1686 O O . THR D 2 51 ? -5.500 14.394 -9.144 1.00 32.32 51 THR B O 1
ATOM 1690 N N . VAL D 2 52 ? -5.708 15.988 -7.597 1.00 32.20 52 VAL B N 1
ATOM 1691 C CA . VAL D 2 52 ? -5.905 17.049 -8.573 1.00 31.67 52 VAL B CA 1
ATOM 1692 C C . VAL D 2 52 ? -4.739 17.139 -9.555 1.00 32.22 52 VAL B C 1
ATOM 1693 O O . VAL D 2 52 ? -4.953 17.221 -10.758 1.00 35.33 52 VAL B O 1
ATOM 1697 N N . SER D 2 53 ? -3.509 17.123 -9.051 1.00 32.54 53 SER B N 1
ATOM 1698 C CA . SER D 2 53 ? -2.341 17.192 -9.925 1.00 33.29 53 SER B CA 1
ATOM 1699 C C . SER D 2 53 ? -2.332 16.043 -10.924 1.00 34.17 53 SER B C 1
ATOM 1700 O O . SER D 2 53 ? -2.090 16.236 -12.114 1.00 34.98 53 SER B O 1
ATOM 1703 N N . ARG D 2 54 ? -2.584 14.838 -10.430 1.00 35.12 54 ARG B N 1
ATOM 1704 C CA . ARG D 2 54 ? -2.611 13.667 -11.279 1.00 34.65 54 ARG B CA 1
ATOM 1705 C C . ARG D 2 54 ? -3.726 13.815 -12.303 1.00 35.82 54 ARG B C 1
ATOM 1706 O O . ARG D 2 54 ? -3.580 13.397 -13.454 1.00 36.75 54 ARG B O 1
ATOM 1714 N N . MET D 2 55 ? -4.836 14.422 -11.894 1.00 35.87 55 MET B N 1
ATOM 1715 C CA . MET D 2 55 ? -5.956 14.614 -12.805 1.00 36.56 55 MET B CA 1
ATOM 1716 C C . MET D 2 55 ? -5.560 15.585 -13.892 1.00 36.98 55 MET B C 1
ATOM 1717 O O . MET D 2 55 ? -5.730 15.301 -15.079 1.00 38.33 55 MET B O 1
ATOM 1722 N N . VAL D 2 56 ? -5.028 16.734 -13.488 1.00 35.98 56 VAL B N 1
ATOM 1723 C CA . VAL D 2 56 ? -4.605 17.740 -14.448 1.00 35.61 56 VAL B CA 1
ATOM 1724 C C . VAL D 2 56 ? -3.550 17.203 -15.420 1.00 36.70 56 VAL B C 1
ATOM 1725 O O . VAL D 2 56 ? -3.651 17.413 -16.628 1.00 38.11 56 VAL B O 1
ATOM 1729 N N . THR D 2 57 ? -2.543 16.505 -14.909 1.00 36.54 57 THR B N 1
ATOM 1730 C CA . THR D 2 57 ? -1.517 15.944 -15.779 1.00 36.77 57 THR B CA 1
ATOM 1731 C C . THR D 2 57 ? -2.119 14.930 -16.755 1.00 38.08 57 THR B C 1
ATOM 1732 O O . THR D 2 57 ? -1.805 14.937 -17.939 1.00 39.07 57 THR B O 1
ATOM 1736 N N . SER D 2 58 ? -2.984 14.058 -16.253 1.00 40.19 58 SER B N 1
ATOM 1737 C CA . SER D 2 58 ? -3.645 13.069 -17.094 1.00 42.11 58 SER B CA 1
ATOM 1738 C C . SER D 2 58 ? -4.444 13.779 -18.188 1.00 42.95 58 SER B C 1
ATOM 1739 O O . SER D 2 58 ? -4.494 13.327 -19.334 1.00 44.72 58 SER B O 1
ATOM 1742 N N . LEU D 2 59 ? -5.079 14.887 -17.824 1.00 42.56 59 LEU B N 1
ATOM 1743 C CA . LEU D 2 59 ? -5.868 15.655 -18.776 1.00 42.50 59 LEU B CA 1
ATOM 1744 C C . LEU D 2 59 ? -4.999 16.302 -19.832 1.00 43.29 59 LEU B C 1
ATOM 1745 O O . LEU D 2 59 ? -5.251 16.159 -21.028 1.00 44.83 59 LEU B O 1
ATOM 1750 N N . LEU D 2 60 ? -3.972 17.014 -19.386 1.00 43.50 60 LEU B N 1
ATOM 1751 C CA . LEU D 2 60 ? -3.091 17.710 -20.302 1.00 44.24 60 LEU B CA 1
ATOM 1752 C C . LEU D 2 60 ? -2.238 16.802 -21.189 1.00 45.35 60 LEU B C 1
ATOM 1753 O O . LEU D 2 60 ? -1.505 17.292 -22.051 1.00 45.49 60 LEU B O 1
ATOM 1758 N N . GLU D 2 61 ? -2.330 15.489 -20.987 1.00 45.63 61 GLU B N 1
ATOM 1759 C CA . GLU D 2 61 ? -1.577 14.544 -21.806 1.00 45.83 61 GLU B CA 1
ATOM 1760 C C . GLU D 2 61 ? -2.472 13.990 -22.901 1.00 45.77 61 GLU B C 1
ATOM 1761 O O . GLU D 2 61 ? -1.989 13.335 -23.817 1.00 48.33 61 GLU B O 1
ATOM 1767 N N . LYS D 2 62 ? -3.777 14.241 -22.797 1.00 44.51 62 LYS B N 1
ATOM 1768 C CA . LYS D 2 62 ? -4.749 13.767 -23.785 1.00 41.93 62 LYS B CA 1
ATOM 1769 C C . LYS D 2 62 ? -4.806 14.743 -24.960 1.00 42.68 62 LYS B C 1
ATOM 1770 O O . LYS D 2 62 ? -5.297 15.867 -24.820 1.00 41.80 62 LYS B O 1
ATOM 1776 N N . PRO D 2 63 ? -4.311 14.328 -26.139 1.00 43.13 63 PRO B N 1
ATOM 1777 C CA . PRO D 2 63 ? -4.342 15.227 -27.299 1.00 42.81 63 PRO B CA 1
ATOM 1778 C C . PRO D 2 63 ? -5.734 15.760 -27.638 1.00 42.68 63 PRO B C 1
ATOM 1779 O O . PRO D 2 63 ? -5.868 16.882 -28.121 1.00 43.48 63 PRO B O 1
ATOM 1783 N N . SER D 2 64 ? -6.767 14.970 -27.367 1.00 43.05 64 SER B N 1
ATOM 1784 C CA . SER D 2 64 ? -8.144 15.388 -27.643 1.00 43.21 64 SER B CA 1
ATOM 1785 C C . SER D 2 64 ? -8.581 16.589 -26.791 1.00 43.46 64 SER B C 1
ATOM 1786 O O . SER D 2 64 ? -9.204 17.524 -27.297 1.00 43.69 64 SER B O 1
ATOM 1789 N N . VAL D 2 65 ? -8.261 16.549 -25.498 1.00 42.36 65 VAL B N 1
ATOM 1790 C CA . VAL D 2 65 ? -8.615 17.621 -24.576 1.00 40.15 65 VAL B CA 1
ATOM 1791 C C . VAL D 2 65 ? -7.747 18.862 -24.750 1.00 40.52 65 VAL B C 1
ATOM 1792 O O . VAL D 2 65 ? -8.250 19.978 -24.698 1.00 42.02 65 VAL B O 1
ATOM 1796 N N . VAL D 2 66 ? -6.444 18.684 -24.948 1.00 40.66 66 VAL B N 1
ATOM 1797 C CA . VAL D 2 66 ? -5.560 19.836 -25.134 1.00 39.19 66 VAL B CA 1
ATOM 1798 C C . VAL D 2 66 ? -5.946 20.598 -26.405 1.00 39.73 66 VAL B C 1
ATOM 1799 O O . VAL D 2 66 ? -5.957 21.830 -26.425 1.00 39.57 66 VAL B O 1
ATOM 1803 N N . ALA D 2 67 ? -6.261 19.861 -27.465 1.00 40.27 67 ALA B N 1
ATOM 1804 C CA . ALA D 2 67 ? -6.662 20.488 -28.718 1.00 41.86 67 ALA B CA 1
ATOM 1805 C C . ALA D 2 67 ? -7.843 21.408 -28.452 1.00 42.73 67 ALA B C 1
ATOM 1806 O O . ALA D 2 67 ? -7.871 22.544 -28.905 1.00 43.13 67 ALA B O 1
ATOM 1808 N N . TYR D 2 68 ? -8.820 20.909 -27.707 1.00 45.05 68 TYR B N 1
ATOM 1809 C CA . TYR D 2 68 ? -9.996 21.699 -27.374 1.00 46.36 68 TYR B CA 1
ATOM 1810 C C . TYR D 2 68 ? -9.620 22.948 -26.582 1.00 48.16 68 TYR B C 1
ATOM 1811 O O . TYR D 2 68 ? -9.902 24.060 -27.006 1.00 48.97 68 TYR B O 1
ATOM 1820 N N . LEU D 2 69 ? -8.977 22.762 -25.433 1.00 50.38 69 LEU B N 1
ATOM 1821 C CA . LEU D 2 69 ? -8.590 23.886 -24.582 1.00 52.55 69 LEU B CA 1
ATOM 1822 C C . LEU D 2 69 ? -7.792 24.968 -25.302 1.00 55.33 69 LEU B C 1
ATOM 1823 O O . LEU D 2 69 ? -7.949 26.154 -25.013 1.00 54.19 69 LEU B O 1
ATOM 1828 N N . GLU D 2 70 ? -6.937 24.565 -26.236 1.00 59.67 70 GLU B N 1
ATOM 1829 C CA . GLU D 2 70 ? -6.138 25.524 -26.986 1.00 63.63 70 GLU B CA 1
ATOM 1830 C C . GLU D 2 70 ? -6.973 26.315 -27.991 1.00 65.82 70 GLU B C 1
ATOM 1831 O O . GLU D 2 70 ? -6.795 27.523 -28.130 1.00 66.89 70 GLU B O 1
ATOM 1837 N N . GLY D 2 71 ? -7.884 25.643 -28.685 1.00 67.84 71 GLY B N 1
ATOM 1838 C CA . GLY D 2 71 ? -8.721 26.338 -29.648 1.00 70.50 71 GLY B CA 1
ATOM 1839 C C . GLY D 2 71 ? -8.719 25.744 -31.047 1.00 72.68 71 GLY B C 1
ATOM 1840 O O . GLY D 2 71 ? -9.524 26.150 -31.889 1.00 72.55 71 GLY B O 1
ATOM 1841 N N . LYS D 2 72 ? -7.816 24.795 -31.301 1.00 74.65 72 LYS B N 1
ATOM 1842 C CA . LYS D 2 72 ? -7.719 24.137 -32.608 1.00 76.28 72 LYS B CA 1
ATOM 1843 C C . LYS D 2 72 ? -9.064 23.523 -33.023 1.00 76.83 72 LYS B C 1
ATOM 1844 O O . LYS D 2 72 ? -9.479 23.735 -34.186 1.00 77.38 72 LYS B O 1
#

Nearest PDB structures (foldseek):
  2az2-assembly1_A  TM=9.996E-01  e=7.545E-10  Flock House virus
  2az2-assembly1_B  TM=1.004E+00  e=1.838E-09  Flock House virus
  2b9z-assembly1_A  TM=9.152E-01  e=8.885E-09  Flock House virus
  2b9z-assembly1_B  TM=9.183E-01  e=1.091E-08  Flock House virus
  2r9i-assembly1_A  TM=6.976E-01  e=6.087E+00  Corynebacterium diphtheriae NCTC 13129

Secondary structure (DSSP, 8-state):
--HHHHHHTHHHHHHHHHHTGGGS--SSS-HHHHHHHHHHHHHHHHHHHHHHHHHHHHTT-HHHHHHHH-/--HHHHHHTHHHHHHHHHHHHHH---TTS-HHHHHHHHHHHHHHHHHHHHHHHHHHHHHT-HHHHHHHHT-

Foldseek 3Di:
DFQLVVLVCVLVVLCVVPCVLVVDDDPVDDPVVVVVSVVVVVVSVVVSVVSVVVSVVQVVPVVSVVVSPD/DFQLVVLVCVLVVLCVVPVVLVVDDDPVPDPVVVVVSVVVVVVSVVVSVVSVVVSVVQCVDPVNVCVRVPD

Solvent-accessible surface area: 7758 Å² total; per-residue (Å²): 142,73,63,38,24,26,0,86,71,0,39,92,85,9,85,72,2,2,97,36,5,43,63,29,81,44,181,113,12,74,89,79,2,84,140,37,2,61,82,7,79,55,18,0,50,131,14,45,87,38,0,46,138,37,6,72,50,1,53,124,75,113,41,0,38,49,36,6,115,96,147,71,64,32,28,34,1,91,75,0,42,93,74,9,60,67,5,1,95,46,2,36,65,20,73,13,133,120,6,75,74,77,2,76,168,32,0,77,78,2,41,57,21,1,68,132,13,50,99,46,0,36,142,42,8,75,41,1,48,126,65,112,45,0,28,30,32,7,92,64,192

Radius of gyration: 17.38 Å; Cα contacts (8 Å, |Δi|>4): 113; chains: 2; bounding box: 25×22×57 Å

Sequence (141 aa):
PSKLALIQELPDRIQTAVEAAMGMSYQDAPNNVRRDLDNLHACLNKAKLTVSRMVTSLLEKPSVVAYLEGPSKLALIQELPDRIQTAVEAAMGMSYQDAPNNVRRDLDNLHACLNKAKLTVSRMVTSLLEKPSVVAYLEGK

B-factor: mean 43.97, std 11.06, range [23.41, 79.89]